Protein AF-A0A433PRX2-F1 (afdb_monomer_lite)

Radius of gyration: 39.81 Å; chains: 1; bounding box: 44×66×110 Å

Sequence (70 aa):
MENHRTTRAPPPPPIVTGRPPVARPPTVPATSSVFNLDNYKIVLGYDFGTTYSGCSYAYAQNEEVFDISK

Structure (mmCIF, N/CA/C/O backbone):
data_AF-A0A433PRX2-F1
#
_entry.id   AF-A0A433PRX2-F1
#
loop_
_atom_site.group_PDB
_atom_site.id
_atom_site.type_symbol
_atom_site.label_atom_id
_atom_site.label_alt_id
_atom_site.label_comp_id
_atom_site.label_asym_id
_atom_site.label_entity_id
_atom_site.label_seq_id
_atom_site.pdbx_PDB_ins_code
_atom_site.Cartn_x
_atom_site.Cartn_y
_atom_site.Cartn_z
_atom_site.occupancy
_atom_site.B_iso_or_equiv
_atom_site.auth_seq_id
_atom_site.auth_comp_id
_atom_site.auth_asym_id
_atom_site.auth_atom_id
_atom_site.pdbx_PDB_model_num
ATOM 1 N N . MET A 1 1 ? -30.401 -53.724 93.303 1.00 49.41 1 MET A N 1
ATOM 2 C CA . MET A 1 1 ? -30.852 -53.375 91.940 1.00 49.41 1 MET A CA 1
ATOM 3 C C . MET A 1 1 ? -30.494 -51.912 91.726 1.00 49.41 1 MET A C 1
ATOM 5 O O . MET A 1 1 ? -31.209 -51.042 92.204 1.00 49.41 1 MET A O 1
ATOM 9 N N . GLU A 1 2 ? -29.308 -51.657 91.174 1.00 49.19 2 GLU A N 1
ATOM 10 C CA . GLU A 1 2 ? -28.748 -50.313 90.972 1.00 49.19 2 GLU A CA 1
ATOM 11 C C . GLU A 1 2 ? -29.270 -49.684 89.676 1.00 49.19 2 GLU A C 1
ATOM 13 O O . GLU A 1 2 ? -29.305 -50.321 88.624 1.00 49.19 2 GLU A O 1
ATOM 18 N N . ASN A 1 3 ? -29.680 -48.419 89.761 1.00 54.22 3 ASN A N 1
ATOM 19 C CA . ASN A 1 3 ? -30.239 -47.656 88.651 1.00 54.22 3 ASN A CA 1
ATOM 20 C C . ASN A 1 3 ? -29.112 -46.945 87.887 1.00 54.22 3 ASN A C 1
ATOM 22 O O . ASN A 1 3 ? -28.661 -45.873 88.293 1.00 54.22 3 ASN A O 1
ATOM 26 N N . HIS A 1 4 ? -28.673 -47.513 86.764 1.00 60.25 4 HIS A N 1
ATOM 27 C CA . HIS A 1 4 ? -27.708 -46.872 85.868 1.00 60.25 4 HIS A CA 1
ATOM 28 C C . HIS A 1 4 ? -28.347 -45.675 85.141 1.00 60.25 4 HIS A C 1
ATOM 30 O O . HIS A 1 4 ? -29.051 -45.828 84.144 1.00 60.25 4 HIS A O 1
ATOM 36 N N . ARG A 1 5 ? -28.097 -44.454 85.634 1.00 63.66 5 ARG A N 1
ATOM 37 C CA . ARG A 1 5 ? -28.382 -43.209 84.903 1.00 63.66 5 ARG A CA 1
ATOM 38 C C . ARG A 1 5 ? -27.276 -42.954 83.877 1.00 63.66 5 ARG A C 1
ATOM 40 O O . ARG A 1 5 ? -26.167 -42.580 84.238 1.00 63.66 5 ARG A O 1
ATOM 47 N N . THR A 1 6 ? -27.590 -43.119 82.596 1.00 64.19 6 THR A N 1
ATOM 48 C CA . THR A 1 6 ? -26.735 -42.687 81.482 1.00 64.19 6 THR A CA 1
ATOM 49 C C . THR A 1 6 ? -26.797 -41.163 81.336 1.00 64.19 6 THR A C 1
ATOM 51 O O . THR A 1 6 ? -27.797 -40.615 80.873 1.00 64.19 6 THR A O 1
ATOM 54 N N . THR A 1 7 ? -25.731 -40.458 81.708 1.00 64.44 7 THR A N 1
ATOM 55 C CA . THR A 1 7 ? -25.528 -39.032 81.410 1.00 64.44 7 THR A CA 1
ATOM 56 C C . THR A 1 7 ? -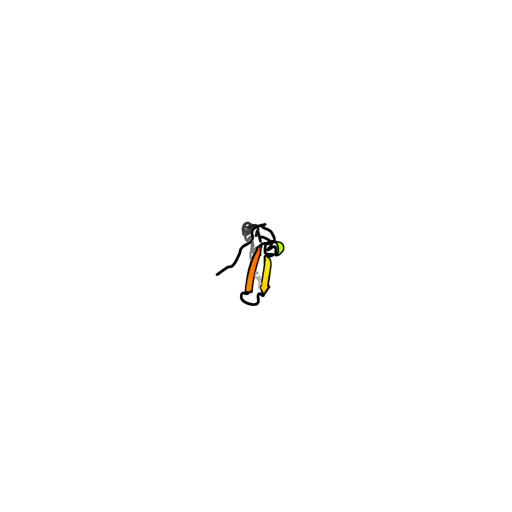25.172 -38.863 79.933 1.00 64.44 7 THR A C 1
ATOM 58 O O . THR A 1 7 ? -24.028 -39.048 79.528 1.00 64.44 7 THR A O 1
ATOM 61 N N . ARG A 1 8 ? -26.154 -38.524 79.091 1.00 65.62 8 ARG A N 1
ATOM 62 C CA . ARG A 1 8 ? -25.873 -38.061 77.724 1.00 65.62 8 ARG A CA 1
ATOM 63 C C . ARG A 1 8 ? -25.386 -36.612 77.769 1.00 65.62 8 ARG A C 1
ATOM 65 O O . ARG A 1 8 ? -26.009 -35.776 78.420 1.00 65.62 8 ARG A O 1
ATOM 72 N N . ALA A 1 9 ? -24.285 -36.328 77.077 1.00 68.62 9 ALA A N 1
ATOM 73 C CA . ALA A 1 9 ? -23.792 -34.968 76.890 1.00 68.62 9 ALA A CA 1
ATOM 74 C C . ALA A 1 9 ? -24.802 -34.129 76.074 1.00 68.62 9 ALA A C 1
ATOM 76 O O . ALA A 1 9 ? -25.475 -34.683 75.196 1.00 68.62 9 ALA A O 1
ATOM 77 N N . PRO A 1 10 ? -24.931 -32.817 76.346 1.00 71.12 10 PRO A N 1
ATOM 78 C CA . PRO A 1 10 ? -25.800 -31.939 75.570 1.00 71.12 10 PRO A CA 1
ATOM 79 C C . PRO A 1 10 ? -25.294 -31.782 74.123 1.00 71.12 10 PRO A C 1
ATOM 81 O O . PRO A 1 10 ? -24.092 -31.906 73.873 1.00 71.12 10 PRO A O 1
ATOM 84 N N . PRO A 1 11 ? -26.195 -31.516 73.158 1.00 72.44 11 PRO A N 1
ATOM 85 C CA . PRO A 1 11 ? -25.815 -31.304 71.766 1.00 72.44 11 PRO A CA 1
ATO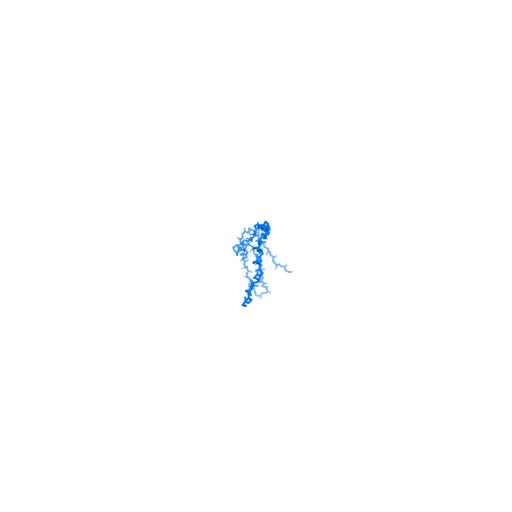M 86 C C . PRO A 1 11 ? -24.959 -30.034 71.602 1.00 72.44 11 PRO A C 1
ATOM 88 O O . PRO A 1 11 ? -25.129 -29.077 72.363 1.00 72.44 11 PRO A O 1
ATOM 91 N N . PRO A 1 12 ? -24.049 -29.998 70.609 1.00 70.81 12 PRO A N 1
ATOM 92 C CA . PRO A 1 12 ? -23.235 -28.820 70.336 1.00 70.81 12 PRO A CA 1
ATOM 93 C C . PRO A 1 12 ? -24.105 -27.641 69.866 1.00 70.81 12 PRO A C 1
ATOM 95 O O . PRO A 1 12 ? -25.141 -27.857 69.228 1.00 70.81 12 PRO A O 1
ATOM 98 N N . PRO A 1 13 ? -23.699 -26.391 70.150 1.00 71.25 13 PRO A N 1
ATOM 99 C CA . PRO A 1 13 ? -24.418 -25.219 69.672 1.00 71.25 13 PRO A CA 1
ATOM 100 C C . PRO A 1 13 ? -24.373 -25.126 68.134 1.00 71.25 13 PRO A C 1
ATOM 102 O O . PRO A 1 13 ? -23.403 -25.570 67.512 1.00 71.25 13 PRO A O 1
ATOM 105 N N . PRO A 1 14 ? -25.402 -24.534 67.504 1.00 71.19 14 PRO A N 1
ATOM 106 C CA . PRO A 1 14 ? -25.438 -24.351 66.059 1.00 71.19 14 PRO A CA 1
ATOM 107 C C . PRO A 1 14 ? -24.317 -23.411 65.594 1.00 71.19 14 PRO A C 1
ATOM 109 O O . PRO A 1 14 ? -24.108 -22.332 66.149 1.00 71.19 14 PRO A O 1
ATOM 112 N N . ILE A 1 15 ? -23.603 -23.818 64.543 1.00 69.38 15 ILE A N 1
ATOM 113 C CA . ILE A 1 15 ? -22.544 -23.020 63.919 1.00 69.38 15 ILE A CA 1
ATOM 114 C C . ILE A 1 15 ? -23.204 -21.899 63.102 1.00 69.38 15 ILE A C 1
ATOM 116 O O . ILE A 1 15 ? -23.758 -22.139 62.029 1.00 69.38 15 ILE A O 1
ATOM 120 N N . VAL A 1 16 ? -23.129 -20.661 63.592 1.00 63.88 16 VAL A N 1
ATOM 121 C CA . VAL A 1 16 ? -23.585 -19.470 62.860 1.00 63.88 16 VAL A CA 1
ATOM 122 C C . VAL A 1 16 ? -22.559 -19.131 61.773 1.00 63.88 16 VAL A C 1
ATOM 124 O O . VAL A 1 16 ? -21.519 -18.536 62.043 1.00 63.88 16 VAL A O 1
ATOM 127 N N . THR A 1 17 ? -22.830 -19.514 60.524 1.00 65.62 17 THR A N 1
ATOM 128 C CA . THR A 1 17 ? -21.993 -19.176 59.355 1.00 65.62 17 THR A CA 1
ATOM 129 C C . THR A 1 17 ? -22.473 -17.888 58.686 1.00 65.62 17 THR A C 1
ATOM 131 O O . THR A 1 17 ? -22.982 -17.887 57.571 1.00 65.62 17 THR A O 1
ATOM 134 N N . GLY A 1 18 ? -22.288 -16.754 59.359 1.00 56.81 18 GLY A N 1
ATOM 135 C CA . GLY A 1 18 ? -22.428 -15.440 58.731 1.00 56.81 18 GLY A CA 1
ATOM 136 C C . GLY A 1 18 ? -21.092 -14.972 58.160 1.00 56.81 18 GLY A C 1
ATOM 137 O O . GLY A 1 18 ? -20.351 -14.283 58.854 1.00 56.81 18 GLY A O 1
ATOM 138 N N . ARG A 1 19 ? -20.750 -15.326 56.912 1.00 64.50 19 ARG A N 1
ATOM 139 C CA . ARG A 1 19 ? -19.695 -14.581 56.200 1.00 64.50 19 ARG A CA 1
ATOM 140 C C . ARG A 1 19 ? -20.310 -13.274 55.689 1.00 64.50 19 ARG A C 1
ATOM 142 O O . ARG A 1 19 ? -21.334 -13.347 55.010 1.00 64.50 19 ARG A O 1
ATOM 149 N N . PRO A 1 20 ? -19.730 -12.097 55.984 1.00 61.78 20 PRO A N 1
ATOM 150 C CA . PRO A 1 20 ? -20.201 -10.859 55.382 1.00 61.78 20 PRO A CA 1
ATOM 151 C C . PRO A 1 20 ? -20.040 -10.936 53.854 1.00 61.78 20 PRO A C 1
ATOM 153 O O . PRO A 1 20 ? -19.078 -11.548 53.372 1.00 61.78 20 PRO A O 1
ATOM 156 N N . PRO A 1 21 ? -20.961 -10.344 53.074 1.00 64.25 21 PRO A N 1
ATOM 157 C CA . PRO A 1 21 ? -20.811 -10.275 51.631 1.00 64.25 21 PRO A CA 1
ATOM 158 C C . PRO A 1 21 ? -19.557 -9.457 51.311 1.00 64.25 21 PRO A C 1
ATOM 160 O O . PRO A 1 21 ? -19.460 -8.279 51.652 1.00 64.25 21 PRO A O 1
ATOM 163 N N . VAL A 1 22 ? -18.576 -10.094 50.673 1.00 70.88 22 VAL A N 1
ATOM 164 C CA . VAL A 1 22 ? -17.421 -9.396 50.105 1.00 70.88 22 VAL A CA 1
ATOM 165 C C . VAL A 1 22 ? -17.967 -8.461 49.029 1.00 70.88 22 VAL A C 1
ATOM 167 O O . VAL A 1 22 ? -18.585 -8.923 48.069 1.00 70.88 22 VAL A O 1
ATOM 170 N N . ALA A 1 23 ? -17.795 -7.151 49.212 1.00 70.00 23 ALA A N 1
ATOM 171 C CA . ALA A 1 23 ? -18.212 -6.159 48.232 1.00 70.00 23 ALA A CA 1
ATOM 172 C C . ALA A 1 23 ? -17.572 -6.495 46.878 1.00 70.00 23 ALA A C 1
ATOM 174 O O . ALA A 1 23 ? -16.347 -6.565 46.755 1.00 70.00 23 ALA A O 1
ATOM 175 N N . ARG A 1 24 ? -18.408 -6.753 45.867 1.00 68.38 24 ARG A N 1
ATOM 176 C CA . ARG A 1 24 ? -17.953 -6.964 44.491 1.00 68.38 24 ARG A CA 1
ATOM 177 C C . ARG A 1 24 ? -17.204 -5.693 44.061 1.00 68.38 24 ARG A C 1
ATOM 179 O O . ARG A 1 24 ? -17.779 -4.613 44.206 1.00 68.38 24 ARG A O 1
ATOM 186 N N . PRO A 1 25 ? -15.957 -5.781 43.563 1.00 73.38 25 PRO A N 1
ATOM 187 C CA . PRO A 1 25 ? -15.270 -4.604 43.049 1.00 73.38 25 PRO A CA 1
ATOM 188 C C . PRO A 1 25 ? -16.119 -3.955 41.946 1.00 73.38 25 PRO A C 1
ATOM 190 O O . PRO A 1 25 ? -16.839 -4.671 41.238 1.00 73.38 25 PRO A O 1
ATOM 193 N N . PRO A 1 26 ? -16.070 -2.619 41.801 1.00 68.81 26 PRO A N 1
ATOM 194 C CA . PRO A 1 26 ? -16.789 -1.936 40.739 1.00 68.81 26 PRO A CA 1
ATOM 195 C C . PRO A 1 26 ? -16.380 -2.553 39.402 1.00 68.81 26 PRO A C 1
ATOM 197 O O . PRO A 1 26 ? -15.197 -2.631 39.073 1.00 68.81 26 PRO A O 1
ATOM 200 N N . THR A 1 27 ? -17.365 -3.037 38.648 1.00 64.06 27 THR A N 1
ATOM 201 C CA . THR A 1 27 ? -17.189 -3.433 37.252 1.00 64.06 27 THR A CA 1
ATOM 202 C C . THR A 1 27 ? -16.754 -2.192 36.489 1.00 64.06 27 THR A C 1
ATOM 204 O O . THR A 1 27 ? -17.587 -1.371 36.113 1.00 64.06 27 THR A O 1
ATOM 207 N N . VAL A 1 28 ? -15.443 -2.026 36.310 1.00 68.06 28 VAL A N 1
ATOM 208 C CA . VAL A 1 28 ? -14.899 -1.073 35.346 1.00 68.06 28 VAL A CA 1
ATOM 209 C C . VAL A 1 28 ? -15.494 -1.484 34.002 1.00 68.06 28 VAL A C 1
ATOM 211 O O . VAL A 1 28 ? -15.308 -2.643 33.612 1.00 68.06 28 VAL A O 1
ATOM 214 N N . PRO A 1 29 ? -16.264 -0.622 33.316 1.00 63.97 29 PRO A N 1
ATOM 215 C CA . PRO A 1 29 ? -16.712 -0.943 31.977 1.00 63.97 29 PRO A CA 1
ATOM 216 C C . PRO A 1 29 ? -15.450 -1.138 31.145 1.00 63.97 29 PRO A C 1
ATOM 218 O O . PRO A 1 29 ? -14.676 -0.205 30.939 1.00 63.97 29 PRO A O 1
ATOM 221 N N . ALA A 1 30 ? -15.209 -2.377 30.727 1.00 62.81 30 ALA A N 1
ATOM 222 C CA . ALA A 1 30 ? -14.210 -2.668 29.727 1.00 62.81 30 ALA A CA 1
ATOM 223 C C . ALA A 1 30 ? -14.693 -1.980 28.452 1.00 62.81 30 ALA A C 1
ATOM 225 O O . ALA A 1 30 ? -15.504 -2.525 27.707 1.00 62.81 30 ALA A O 1
ATOM 226 N N . THR A 1 31 ? -14.243 -0.753 28.212 1.00 61.50 31 THR A N 1
ATOM 227 C CA . THR A 1 31 ? -14.316 -0.149 26.889 1.00 61.50 31 THR A CA 1
ATOM 228 C C . THR A 1 31 ? -13.300 -0.888 26.033 1.00 61.50 31 THR A C 1
ATOM 230 O O . THR A 1 31 ? -12.213 -0.386 25.761 1.00 61.50 31 THR A O 1
ATOM 233 N N . SER A 1 32 ? -13.621 -2.128 25.655 1.00 65.81 32 SER A N 1
ATOM 234 C CA . SER A 1 32 ? -13.015 -2.741 24.488 1.00 65.81 32 SER A CA 1
ATOM 235 C C . SER A 1 32 ? -13.463 -1.865 23.329 1.00 65.81 32 SER A C 1
ATOM 237 O O . SER A 1 32 ? -14.598 -1.985 22.863 1.00 65.81 32 SER A O 1
ATOM 239 N N . SER A 1 33 ? -12.622 -0.913 22.925 1.00 72.62 33 SER A N 1
ATOM 240 C CA . SER A 1 33 ? -12.772 -0.299 21.616 1.00 72.62 33 SER A CA 1
ATOM 241 C C . SER A 1 33 ? -12.862 -1.460 20.637 1.00 72.62 33 SER A C 1
ATOM 243 O O . SER A 1 33 ? -11.938 -2.265 20.513 1.00 72.62 33 SER A O 1
ATOM 245 N N . VAL A 1 34 ? -14.042 -1.640 20.047 1.00 79.00 34 VAL A N 1
ATOM 246 C CA . VAL A 1 34 ? -14.246 -2.698 19.068 1.00 79.00 34 VAL A CA 1
ATOM 247 C C . VAL A 1 34 ? -13.272 -2.390 17.944 1.00 79.00 34 VAL A C 1
ATOM 249 O O . VAL A 1 34 ? -13.355 -1.328 17.326 1.00 79.00 34 VAL A O 1
ATOM 252 N N . PHE A 1 35 ? -12.297 -3.274 17.745 1.00 79.81 35 PHE A N 1
ATOM 253 C CA . PHE A 1 35 ? -11.329 -3.126 16.673 1.00 79.81 35 PHE A CA 1
ATOM 254 C C . PHE A 1 35 ? -12.090 -3.174 15.348 1.00 79.81 35 PHE A C 1
ATOM 256 O O . PHE A 1 35 ? -12.589 -4.226 14.950 1.00 79.81 35 PHE A O 1
ATOM 263 N N . ASN A 1 36 ? -12.231 -2.019 14.699 1.00 81.06 36 ASN A N 1
ATOM 264 C CA . ASN A 1 36 ? -12.920 -1.916 13.425 1.00 81.06 36 ASN A CA 1
ATOM 265 C C . ASN A 1 36 ? -11.891 -1.953 12.293 1.00 81.06 36 ASN A C 1
ATOM 267 O O . ASN A 1 36 ? -11.163 -0.982 12.086 1.00 81.06 36 ASN A O 1
ATOM 271 N N . LEU A 1 37 ? -11.851 -3.065 11.552 1.00 79.50 37 LEU A N 1
ATOM 272 C CA . LEU A 1 37 ? -10.987 -3.219 10.378 1.00 79.50 37 LEU A CA 1
ATOM 273 C C . LEU A 1 37 ? -11.220 -2.128 9.325 1.00 79.50 37 LEU A C 1
ATOM 275 O O . LEU A 1 37 ? -10.285 -1.765 8.610 1.00 79.50 37 LEU A O 1
ATOM 279 N N . ASP A 1 38 ? -12.434 -1.580 9.242 1.00 80.56 38 ASP A N 1
ATOM 280 C CA . ASP A 1 38 ? -12.761 -0.545 8.267 1.00 80.56 38 ASP A CA 1
ATOM 281 C C . ASP A 1 38 ? -11.970 0.744 8.469 1.00 80.56 38 ASP A C 1
ATOM 283 O O . ASP A 1 38 ? -11.867 1.488 7.503 1.00 80.56 38 ASP A O 1
ATOM 287 N N . ASN A 1 39 ? -11.375 0.972 9.650 1.00 79.38 39 ASN A N 1
ATOM 288 C CA . ASN A 1 39 ? -10.519 2.124 9.964 1.00 79.38 39 ASN A CA 1
ATOM 289 C C . ASN A 1 39 ? -9.059 1.954 9.510 1.00 79.38 39 ASN A C 1
ATOM 291 O O . ASN A 1 39 ? -8.264 2.872 9.669 1.00 79.38 39 ASN A O 1
ATOM 295 N N . TYR A 1 40 ? -8.689 0.795 8.958 1.00 82.75 40 TYR A N 1
ATOM 296 C CA . TYR A 1 40 ? -7.303 0.478 8.583 1.00 82.75 40 TYR A CA 1
ATOM 297 C C . TYR A 1 40 ? -7.147 0.102 7.109 1.00 82.75 40 TYR A C 1
ATOM 299 O O . TYR A 1 40 ? -6.111 -0.412 6.694 1.00 82.75 40 TYR A O 1
ATOM 307 N N . LYS A 1 41 ? -8.182 0.336 6.299 1.00 86.44 41 LYS A N 1
ATOM 308 C CA . LYS A 1 41 ? -8.110 0.148 4.849 1.00 86.44 41 LYS A CA 1
ATOM 309 C C . LYS A 1 41 ? -7.060 1.083 4.245 1.00 86.44 41 LYS A C 1
ATOM 311 O O . LYS A 1 41 ? -7.088 2.286 4.497 1.00 86.44 41 LYS A O 1
ATOM 316 N N . ILE A 1 42 ? -6.185 0.522 3.418 1.00 88.06 42 ILE A N 1
ATOM 317 C CA . ILE A 1 42 ? -5.174 1.249 2.649 1.00 88.06 42 ILE A CA 1
ATOM 318 C C . ILE A 1 42 ? -5.377 0.992 1.156 1.00 88.06 42 ILE A C 1
ATOM 320 O O . ILE A 1 42 ? -5.776 -0.103 0.754 1.00 88.06 42 ILE A O 1
ATOM 324 N N . VAL A 1 43 ? -5.094 1.999 0.340 1.00 88.94 43 VAL A N 1
ATOM 325 C CA . VAL A 1 43 ? -4.998 1.894 -1.117 1.00 88.94 43 VAL A CA 1
ATOM 326 C C . VAL A 1 43 ? -3.520 1.844 -1.474 1.00 88.94 43 VAL A C 1
ATOM 328 O O . VAL A 1 43 ? -2.745 2.642 -0.955 1.00 88.94 43 VAL A O 1
ATOM 331 N N . LEU A 1 44 ? -3.135 0.908 -2.339 1.00 91.19 44 LEU A N 1
ATOM 332 C CA . LEU A 1 44 ? -1.763 0.744 -2.815 1.00 91.19 44 LEU A CA 1
ATOM 333 C C . LEU A 1 44 ? -1.713 1.023 -4.317 1.00 91.19 44 LEU A C 1
ATOM 335 O O . LEU A 1 44 ? -2.448 0.403 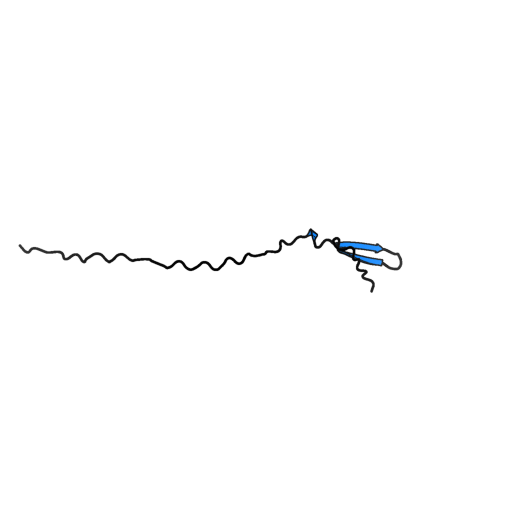-5.087 1.00 91.19 44 LEU A O 1
ATOM 339 N N . GLY A 1 45 ? -0.846 1.947 -4.718 1.00 91.94 45 GLY A N 1
ATOM 340 C CA . GLY A 1 45 ? -0.494 2.197 -6.110 1.00 91.94 45 GLY A CA 1
ATOM 341 C C . GLY A 1 45 ? 0.817 1.497 -6.450 1.00 91.94 45 GLY A C 1
ATOM 342 O O . GLY A 1 45 ? 1.780 1.597 -5.692 1.00 91.94 45 GLY A O 1
ATOM 343 N N . TYR A 1 46 ? 0.860 0.807 -7.589 1.00 94.50 46 TYR A N 1
ATOM 344 C CA . TYR A 1 46 ? 2.077 0.211 -8.141 1.00 94.50 46 TYR A CA 1
ATOM 345 C C . TYR A 1 46 ? 2.245 0.653 -9.589 1.00 94.50 46 TYR A C 1
ATOM 347 O O . TYR A 1 46 ? 1.291 0.579 -10.365 1.00 94.50 46 TYR A O 1
ATOM 355 N N . ASP A 1 47 ? 3.458 1.064 -9.947 1.00 92.94 47 ASP A N 1
ATOM 356 C CA . ASP A 1 47 ? 3.832 1.396 -11.320 1.00 92.94 47 ASP A CA 1
ATOM 357 C C . ASP A 1 47 ? 5.115 0.655 -11.709 1.00 92.94 47 ASP A C 1
ATOM 359 O O . ASP A 1 47 ? 6.151 0.779 -11.049 1.00 92.94 47 ASP A O 1
ATOM 363 N N . PHE A 1 48 ? 5.034 -0.133 -12.779 1.00 92.81 48 PHE A N 1
ATOM 364 C CA . PHE A 1 48 ? 6.149 -0.902 -13.322 1.00 92.81 48 PHE A CA 1
ATOM 365 C C . PHE A 1 48 ? 6.636 -0.250 -14.613 1.00 92.81 48 PHE A C 1
ATOM 367 O O . PHE A 1 48 ? 6.245 -0.638 -15.716 1.00 92.81 48 PHE A O 1
ATOM 374 N N . GLY A 1 49 ? 7.524 0.730 -14.474 1.00 93.31 49 GLY A N 1
ATOM 375 C CA . GLY A 1 49 ? 8.254 1.291 -15.600 1.00 93.31 49 GLY A CA 1
ATOM 376 C C . GLY A 1 49 ? 9.433 0.414 -16.020 1.00 93.31 49 GLY A C 1
ATOM 377 O O . GLY A 1 49 ? 9.942 -0.422 -15.275 1.00 93.31 49 GLY A O 1
ATOM 378 N N . THR A 1 50 ? 9.914 0.642 -17.237 1.00 92.12 50 THR A N 1
ATOM 379 C CA . THR A 1 50 ? 11.075 -0.065 -17.802 1.00 92.12 50 THR A CA 1
ATOM 380 C C . THR A 1 50 ? 12.405 0.363 -17.184 1.00 92.12 50 THR A C 1
ATOM 382 O O . THR A 1 50 ? 13.386 -0.370 -17.267 1.00 92.12 50 THR A O 1
ATOM 385 N N . THR A 1 51 ? 12.454 1.560 -16.598 1.00 94.62 51 THR A N 1
ATOM 386 C CA . THR A 1 51 ? 13.666 2.141 -15.994 1.00 94.62 51 THR A CA 1
ATOM 387 C C . THR A 1 51 ? 13.528 2.294 -14.484 1.00 94.62 51 THR A C 1
ATOM 389 O O . THR A 1 51 ? 14.483 2.036 -13.758 1.00 94.62 51 THR A O 1
ATOM 392 N N . TYR A 1 52 ? 12.337 2.662 -14.009 1.00 89.94 52 TYR A N 1
ATOM 393 C CA . TYR A 1 52 ? 12.026 2.799 -12.590 1.00 89.94 52 TYR A CA 1
ATOM 394 C C . TYR A 1 52 ? 10.680 2.153 -12.292 1.00 89.94 52 TYR A C 1
ATOM 396 O O . TYR A 1 52 ? 9.774 2.192 -13.121 1.00 89.94 52 TYR A O 1
ATOM 404 N N . SER A 1 53 ? 10.553 1.575 -11.104 1.00 93.25 53 SER A N 1
ATOM 405 C CA . SER A 1 53 ? 9.277 1.11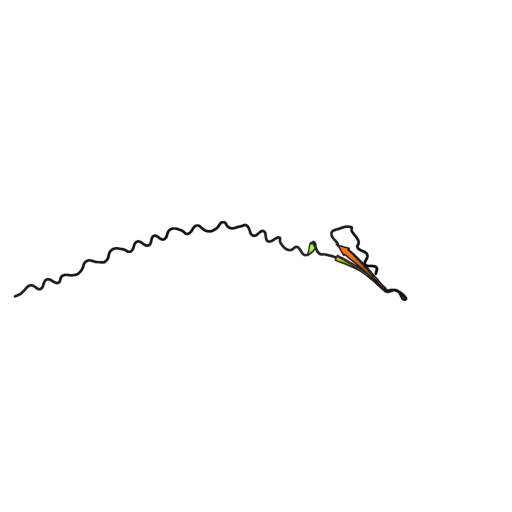6 -10.563 1.00 93.25 53 SER A CA 1
ATOM 406 C C . SER A 1 53 ? 9.008 1.852 -9.259 1.00 93.25 53 SER A C 1
ATOM 408 O O . SER A 1 53 ? 9.936 2.088 -8.484 1.00 93.25 53 SER A O 1
ATOM 410 N N . GLY A 1 54 ? 7.753 2.227 -9.042 1.00 92.06 54 GLY A N 1
ATOM 411 C CA . GLY A 1 54 ? 7.326 3.016 -7.893 1.00 92.06 54 GLY A CA 1
ATOM 412 C C . GLY A 1 54 ? 6.171 2.359 -7.152 1.00 92.06 54 GLY A C 1
ATOM 413 O O . GLY A 1 54 ? 5.419 1.558 -7.717 1.00 92.06 54 GLY A O 1
ATOM 414 N N . CYS A 1 55 ? 6.025 2.711 -5.878 1.00 93.19 55 CYS A N 1
ATOM 415 C CA . CYS A 1 55 ? 4.838 2.396 -5.101 1.00 93.19 55 CYS A CA 1
ATOM 416 C C . CYS A 1 55 ? 4.402 3.602 -4.267 1.00 93.19 55 CYS A C 1
ATOM 418 O O . CYS A 1 55 ? 5.224 4.404 -3.832 1.00 93.19 55 CYS A O 1
ATOM 420 N N . SER A 1 56 ? 3.100 3.719 -4.039 1.00 90.25 56 SER A N 1
ATOM 421 C CA . SER A 1 56 ? 2.502 4.755 -3.196 1.00 90.25 56 SER A CA 1
ATOM 422 C C . SER A 1 56 ? 1.374 4.162 -2.359 1.00 90.25 56 SER A C 1
ATOM 424 O O . SER A 1 56 ? 0.842 3.095 -2.686 1.00 90.25 56 SER A O 1
ATOM 426 N N . TYR A 1 57 ? 1.012 4.825 -1.259 1.00 88.56 57 TYR A N 1
ATOM 427 C CA . TYR A 1 57 ? -0.117 4.393 -0.443 1.00 88.56 57 TYR A CA 1
ATOM 428 C C . TYR A 1 57 ? -0.943 5.565 0.086 1.00 88.56 57 TYR A C 1
ATOM 430 O O . TYR A 1 57 ? -0.461 6.684 0.243 1.00 88.56 57 TYR A O 1
ATOM 438 N N . ALA A 1 58 ? -2.209 5.293 0.377 1.00 85.25 58 ALA A N 1
ATOM 439 C CA . ALA A 1 58 ? -3.107 6.232 1.039 1.00 85.25 58 ALA A CA 1
ATOM 440 C C . ALA A 1 58 ? -4.019 5.482 2.011 1.00 85.25 58 ALA A C 1
ATOM 442 O O . ALA A 1 58 ? -4.382 4.328 1.765 1.00 85.25 58 ALA A O 1
ATOM 443 N N . TYR A 1 59 ? -4.409 6.126 3.109 1.00 85.44 59 TYR A N 1
ATOM 444 C CA . TYR A 1 59 ? -5.468 5.593 3.965 1.00 85.44 59 TYR A CA 1
ATOM 445 C C . TYR A 1 59 ? -6.815 5.798 3.278 1.00 85.44 59 TYR A C 1
ATOM 447 O O . TYR A 1 59 ? -7.079 6.859 2.733 1.00 85.44 59 TYR A O 1
ATOM 455 N N . ALA A 1 60 ? -7.698 4.803 3.303 1.00 77.38 60 ALA A N 1
ATOM 456 C CA . ALA A 1 60 ? -8.976 4.910 2.599 1.00 77.38 60 ALA A CA 1
ATOM 457 C C . ALA A 1 60 ? -9.974 5.856 3.291 1.00 77.38 60 ALA A C 1
ATOM 459 O O . ALA A 1 60 ? -10.954 6.251 2.667 1.00 77.38 60 ALA A O 1
ATOM 460 N N . GLN A 1 61 ? -9.768 6.179 4.576 1.00 73.12 61 GLN A N 1
ATOM 461 C CA . GLN A 1 61 ? -10.663 7.068 5.329 1.00 73.12 61 GLN A CA 1
ATOM 462 C C . GLN A 1 61 ? -10.227 8.537 5.304 1.00 73.12 61 GLN A C 1
ATOM 464 O O . GLN A 1 61 ? -11.037 9.400 5.633 1.00 73.12 61 GLN A O 1
ATOM 469 N N . ASN A 1 62 ? -8.982 8.825 4.915 1.00 66.31 62 ASN A N 1
ATOM 470 C CA . ASN A 1 62 ? -8.450 10.182 4.848 1.00 66.31 62 ASN A CA 1
ATOM 471 C C . ASN A 1 62 ? -8.082 10.474 3.393 1.00 66.31 62 ASN A C 1
ATOM 473 O O . ASN A 1 62 ? -7.395 9.677 2.770 1.00 66.31 62 ASN A O 1
ATOM 477 N N . GLU A 1 63 ? -8.465 11.631 2.856 1.00 64.00 63 GLU A 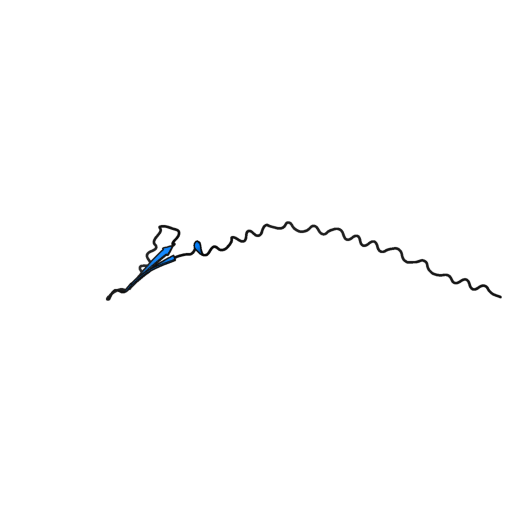N 1
ATOM 478 C CA . GLU A 1 63 ? -8.065 12.077 1.505 1.00 64.00 63 GLU A CA 1
ATOM 479 C C . GLU A 1 63 ? -6.552 12.399 1.392 1.00 64.00 63 GLU A C 1
ATOM 481 O O . GLU A 1 63 ? -6.113 13.120 0.500 1.00 64.00 63 GLU A O 1
ATOM 486 N N . GLU A 1 64 ? -5.737 11.883 2.313 1.00 62.38 64 GLU A N 1
ATOM 487 C CA . GLU A 1 64 ? -4.312 12.152 2.440 1.00 62.38 64 GLU A CA 1
ATOM 488 C C . GLU A 1 64 ? -3.502 11.018 1.795 1.00 62.38 64 GLU A C 1
ATOM 490 O O . GLU A 1 64 ? -3.591 9.848 2.182 1.00 62.38 64 GLU A O 1
ATOM 495 N N . VAL A 1 65 ? -2.716 11.378 0.779 1.00 61.69 65 VAL A N 1
ATOM 496 C CA . VAL A 1 65 ? -1.873 10.460 0.003 1.00 61.69 65 VAL A CA 1
ATOM 497 C C . VAL A 1 65 ? -0.425 10.599 0.462 1.00 61.69 65 VAL A C 1
ATOM 499 O O . VAL A 1 65 ? 0.117 11.703 0.467 1.00 61.69 65 VAL A O 1
ATOM 502 N N . PHE A 1 66 ? 0.215 9.478 0.802 1.00 65.50 66 PHE A N 1
ATOM 503 C CA . PHE A 1 66 ? 1.617 9.433 1.207 1.00 65.50 66 PHE A CA 1
ATOM 504 C C . PHE A 1 66 ? 2.460 8.815 0.088 1.00 65.50 66 PHE A C 1
ATOM 506 O O . PHE A 1 66 ? 2.369 7.620 -0.210 1.00 65.50 66 PHE A O 1
ATOM 513 N N . ASP A 1 67 ? 3.294 9.643 -0.538 1.00 63.75 67 ASP A N 1
ATOM 514 C CA . ASP A 1 67 ? 4.289 9.171 -1.496 1.00 63.75 67 ASP A CA 1
ATOM 515 C C . ASP A 1 67 ? 5.508 8.598 -0.759 1.00 63.75 67 ASP A C 1
ATOM 517 O O . ASP A 1 67 ? 6.029 9.217 0.172 1.00 63.75 67 ASP A O 1
ATOM 521 N N . ILE A 1 68 ? 5.960 7.409 -1.165 1.00 66.38 68 ILE A N 1
ATOM 522 C CA . ILE A 1 68 ? 7.191 6.793 -0.659 1.00 66.38 68 ILE A CA 1
ATOM 523 C C . ILE A 1 68 ? 8.215 6.830 -1.790 1.00 66.38 68 ILE A C 1
ATOM 525 O O . ILE A 1 68 ? 8.528 5.819 -2.417 1.00 66.38 68 ILE A O 1
ATOM 529 N N . SER A 1 69 ? 8.755 8.009 -2.052 1.00 70.12 69 SER A N 1
ATOM 530 C CA . SER A 1 69 ? 9.928 8.166 -2.903 1.00 70.12 69 SER A CA 1
ATOM 531 C C . SER A 1 69 ? 11.193 8.175 -2.030 1.00 70.12 69 SER A C 1
ATOM 533 O O . SER A 1 69 ? 11.239 8.812 -0.976 1.00 70.12 69 SER A O 1
ATOM 535 N N . LYS A 1 70 ? 12.203 7.390 -2.430 1.00 59.28 7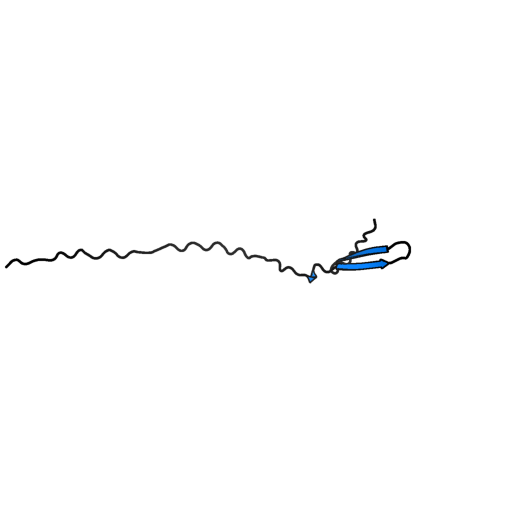0 LYS A N 1
ATOM 536 C CA . LYS A 1 70 ? 13.518 7.303 -1.777 1.00 59.28 70 LYS A CA 1
ATOM 537 C C . LYS A 1 70 ? 14.543 8.159 -2.505 1.00 59.28 70 LYS A C 1
ATOM 539 O O . LYS A 1 70 ? 14.512 8.146 -3.754 1.00 59.28 70 LYS A O 1
#

pLDDT: mean 73.85, std 12.21, range [49.19, 94.62]

Foldseek 3Di:
DDDDDDDDDDDDDDDPPDDDPDPDPPPPPPPPVPPDVLQADKDKDWDDDPVDIAIWMDGPVDPDTGGDDD

Secondary structure (DSSP, 8-state):
-------PPPPPPP----PPPPPPPP----------GGGG-EEEEEEE-SS-EEEEEEETTSS-EEE---